Protein AF-A0AB38W631-F1 (afdb_monomer_lite)

pLDDT: mean 78.5, std 7.01, range [58.62, 87.94]

Organism: Mycoplasmoides pneumoniae (NCBI:txid2104)

Foldseek 3Di:
DKDWDQDPVGDTDTDDDDFPWDWFWFQDPVRDTDTDTDGPVVVVVCVVVVRGD

Sequence (53 aa):
MYGNNRSHSKTITRRKWNVNLQPCKVKTADGKTTRILVSTRTLRTLKKHNRLS

Structure (mmCIF, N/CA/C/O backbone):
data_AF-A0AB38W631-F1
#
_entry.id   AF-A0AB38W631-F1
#
loop_
_atom_site.group_PDB
_atom_site.id
_atom_site.type_symbol
_atom_site.label_atom_id
_atom_site.label_alt_id
_atom_site.label_comp_id
_atom_site.label_asym_id
_atom_site.label_entity_id
_atom_site.label_seq_id
_atom_site.pdbx_PDB_ins_code
_atom_site.Cartn_x
_atom_site.Cartn_y
_atom_site.Cartn_z
_atom_site.occupancy
_atom_site.B_iso_or_equiv
_atom_site.auth_seq_id
_atom_site.auth_comp_id
_atom_site.auth_asym_id
_atom_site.auth_atom_id
_atom_site.pdbx_PDB_model_num
ATOM 1 N N . MET A 1 1 ? 2.474 -4.042 -11.131 1.00 76.00 1 MET A N 1
ATOM 2 C CA . MET A 1 1 ? 2.327 -3.879 -12.597 1.00 76.00 1 MET A CA 1
ATOM 3 C C . MET A 1 1 ? 3.712 -3.978 -13.230 1.00 76.00 1 MET A C 1
ATOM 5 O O . MET A 1 1 ? 4.645 -3.425 -12.655 1.00 76.00 1 MET A O 1
ATOM 9 N N . TYR A 1 2 ? 3.880 -4.706 -14.336 1.00 73.19 2 TYR A N 1
ATOM 10 C CA . TYR A 1 2 ? 5.182 -4.908 -14.993 1.00 73.19 2 TYR A CA 1
ATOM 11 C C . TYR A 1 2 ? 5.231 -4.139 -16.312 1.00 73.19 2 TYR A C 1
ATOM 13 O O . TYR A 1 2 ? 4.213 -4.003 -16.981 1.00 73.19 2 TYR A O 1
ATOM 21 N N . GLY A 1 3 ? 6.394 -3.605 -16.670 1.00 84.19 3 GLY A N 1
ATOM 22 C CA . GLY A 1 3 ? 6.573 -2.885 -17.924 1.00 84.19 3 GLY A CA 1
ATOM 23 C C . GLY A 1 3 ? 8.038 -2.592 -18.199 1.00 84.19 3 GLY A C 1
ATOM 24 O O . GLY A 1 3 ? 8.918 -3.034 -17.467 1.00 84.19 3 GLY A O 1
ATOM 25 N N . ASN A 1 4 ? 8.300 -1.807 -19.237 1.00 87.62 4 ASN A N 1
ATOM 26 C CA . ASN A 1 4 ? 9.651 -1.383 -19.577 1.00 87.62 4 ASN A CA 1
ATOM 27 C C . ASN A 1 4 ? 9.815 0.120 -19.335 1.00 87.62 4 ASN A C 1
ATOM 29 O O . ASN A 1 4 ? 8.865 0.886 -19.511 1.00 87.62 4 ASN A O 1
ATOM 33 N N . ASN A 1 5 ? 11.000 0.541 -18.902 1.00 83.38 5 ASN A N 1
ATOM 34 C CA . ASN A 1 5 ? 11.443 1.917 -19.049 1.00 83.38 5 ASN A CA 1
ATOM 35 C C . ASN A 1 5 ? 11.956 2.104 -20.485 1.00 83.38 5 ASN A C 1
ATOM 37 O O . ASN A 1 5 ? 12.471 1.159 -21.095 1.00 83.38 5 ASN A O 1
ATOM 41 N N . ARG A 1 6 ? 11.775 3.301 -21.035 1.00 84.19 6 ARG A N 1
ATOM 42 C CA . ARG A 1 6 ? 12.221 3.672 -22.381 1.00 84.19 6 ARG A CA 1
ATOM 43 C C . ARG A 1 6 ? 13.009 4.967 -22.268 1.00 84.19 6 ARG A C 1
ATOM 45 O O . ARG A 1 6 ? 12.483 5.948 -21.754 1.00 84.19 6 ARG A O 1
ATOM 52 N N . SER A 1 7 ? 14.258 4.953 -22.720 1.00 80.62 7 SER A N 1
ATOM 53 C CA . SER A 1 7 ? 15.059 6.171 -22.875 1.00 80.62 7 SER A CA 1
ATOM 54 C C . SER A 1 7 ? 14.674 6.914 -24.161 1.00 80.62 7 SER A C 1
ATOM 56 O O . SER A 1 7 ? 13.935 6.384 -24.994 1.00 80.62 7 SER A O 1
ATOM 58 N N . HIS A 1 8 ? 15.205 8.125 -24.355 1.00 85.25 8 HIS A N 1
ATOM 59 C CA . HIS A 1 8 ? 15.057 8.881 -25.606 1.00 85.25 8 HIS A CA 1
ATOM 60 C C . HIS A 1 8 ? 15.562 8.078 -26.825 1.00 85.25 8 HIS A C 1
ATOM 62 O O . HIS A 1 8 ? 14.935 8.073 -27.880 1.00 85.25 8 HIS A O 1
ATOM 68 N N . SER A 1 9 ? 16.608 7.269 -26.622 1.00 87.94 9 SER A N 1
ATOM 69 C CA . SER A 1 9 ? 17.154 6.316 -27.600 1.00 87.94 9 SER A CA 1
ATOM 70 C C . SER A 1 9 ? 16.393 4.980 -27.670 1.00 87.94 9 SER A C 1
ATOM 72 O O . SER A 1 9 ? 16.870 4.029 -28.282 1.00 87.94 9 SER A O 1
ATOM 74 N N . LYS A 1 10 ? 15.216 4.876 -27.035 1.00 85.38 10 LYS A N 1
ATOM 75 C CA . LYS A 1 10 ? 14.322 3.698 -27.010 1.00 85.38 10 LYS A CA 1
ATOM 76 C C . LYS A 1 10 ? 14.922 2.427 -26.392 1.00 85.38 10 LYS A C 1
ATOM 78 O O . LYS A 1 10 ? 14.352 1.346 -26.551 1.00 85.38 10 LYS A O 1
ATOM 83 N N . THR A 1 11 ? 16.002 2.537 -25.619 1.00 86.38 11 THR A N 1
ATOM 84 C CA . THR A 1 11 ? 16.584 1.403 -24.888 1.00 86.38 11 THR A CA 1
ATOM 85 C C . THR A 1 11 ? 15.563 0.811 -23.920 1.00 86.38 11 THR A C 1
ATOM 87 O O . THR A 1 11 ? 14.862 1.534 -23.208 1.00 86.38 11 THR A O 1
ATOM 90 N N . ILE A 1 12 ? 15.469 -0.517 -23.905 1.00 84.38 12 ILE A N 1
ATOM 91 C CA . ILE A 1 12 ? 14.494 -1.267 -23.119 1.00 84.38 12 ILE A CA 1
ATOM 92 C C . ILE A 1 12 ? 15.134 -1.722 -21.810 1.00 84.38 12 ILE A C 1
ATOM 94 O O . ILE A 1 12 ? 16.009 -2.580 -21.831 1.00 84.38 12 ILE A O 1
ATOM 98 N N . THR A 1 13 ? 14.656 -1.230 -20.667 1.00 87.25 13 THR A N 1
ATOM 99 C CA . THR A 1 13 ? 15.000 -1.818 -19.359 1.00 87.25 13 THR A CA 1
ATOM 100 C C . THR A 1 13 ? 13.741 -2.281 -18.636 1.00 87.25 13 THR A C 1
ATOM 102 O O . THR A 1 13 ? 12.718 -1.598 -18.658 1.00 87.25 13 THR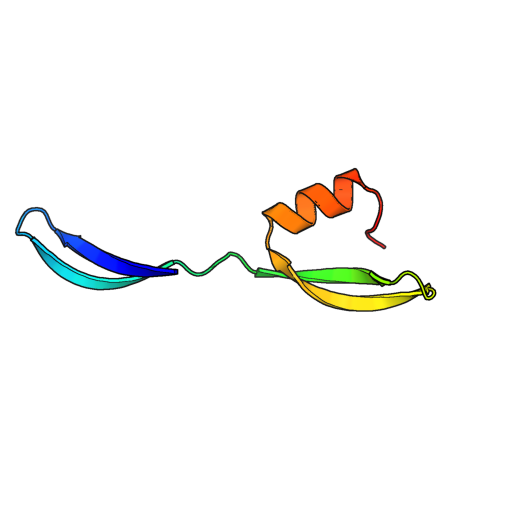 A O 1
ATOM 105 N N . ARG A 1 14 ? 13.762 -3.475 -18.029 1.00 87.31 14 ARG A N 1
ATOM 106 C CA . ARG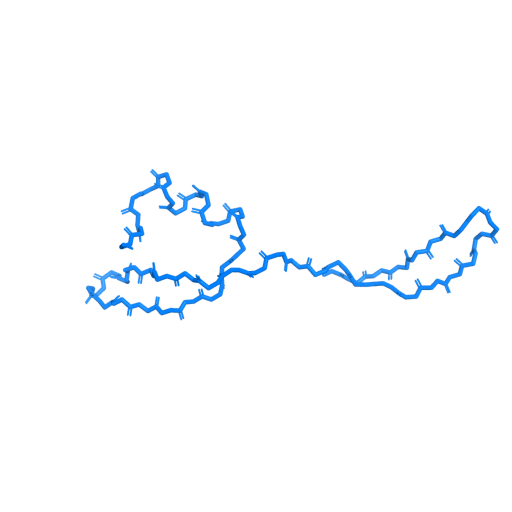 A 1 14 ? 12.595 -4.004 -17.304 1.00 87.31 14 ARG A CA 1
ATOM 107 C C . ARG A 1 14 ? 12.363 -3.182 -16.038 1.00 87.31 14 ARG A C 1
ATOM 109 O O . ARG A 1 14 ? 13.301 -2.905 -15.298 1.00 87.31 14 ARG A O 1
ATOM 116 N N . ARG A 1 15 ? 11.110 -2.839 -15.752 1.00 86.94 15 ARG A N 1
ATOM 117 C CA . ARG A 1 15 ? 10.711 -2.171 -14.510 1.00 86.94 15 ARG A CA 1
ATOM 118 C C . ARG A 1 15 ? 9.436 -2.760 -13.934 1.00 86.94 15 ARG A C 1
ATOM 120 O O . ARG A 1 15 ? 8.556 -3.253 -14.642 1.00 86.94 15 ARG A O 1
ATOM 127 N N . LYS A 1 16 ? 9.311 -2.637 -12.620 1.00 86.31 16 LYS A N 1
ATOM 128 C CA . LYS A 1 16 ? 8.109 -3.008 -11.885 1.00 86.31 16 LYS A CA 1
ATOM 129 C C . LYS A 1 16 ? 7.577 -1.783 -11.160 1.00 86.31 16 LYS A C 1
ATOM 131 O O . LYS A 1 16 ? 8.296 -1.140 -10.406 1.00 86.31 16 LYS A O 1
ATOM 136 N N . TRP A 1 17 ? 6.302 -1.490 -11.367 1.00 82.25 17 TRP A N 1
ATOM 137 C CA . TRP A 1 17 ? 5.564 -0.551 -10.538 1.00 82.25 17 TRP A CA 1
ATOM 138 C C . TRP A 1 17 ? 4.977 -1.330 -9.370 1.00 82.25 17 TRP A C 1
ATOM 140 O O . TRP A 1 17 ? 3.947 -2.009 -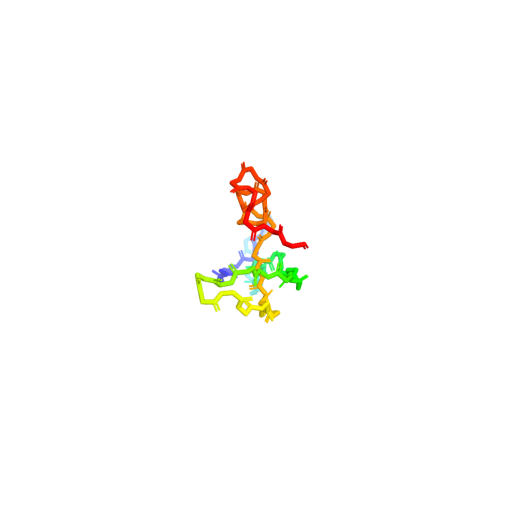9.505 1.00 82.25 17 TRP A O 1
ATOM 150 N N . ASN A 1 18 ? 5.700 -1.306 -8.255 1.00 84.25 18 ASN A N 1
ATOM 151 C CA . ASN A 1 18 ? 5.227 -1.863 -7.000 1.00 84.25 18 ASN A CA 1
ATOM 152 C C . ASN A 1 18 ? 4.201 -0.914 -6.385 1.00 84.25 18 ASN A C 1
ATOM 154 O O . ASN A 1 18 ? 4.369 0.304 -6.405 1.00 84.25 18 ASN A O 1
ATOM 158 N N . VAL A 1 19 ? 3.125 -1.484 -5.852 1.00 80.06 19 VAL A N 1
ATOM 159 C CA . VAL A 1 19 ? 2.155 -0.720 -5.069 1.00 80.06 19 VAL A CA 1
ATOM 160 C C . VAL A 1 19 ? 2.794 -0.399 -3.719 1.00 80.06 19 VAL A C 1
ATOM 162 O O . VAL A 1 19 ? 3.481 -1.245 -3.151 1.00 80.06 19 VAL A O 1
ATOM 165 N N . ASN A 1 20 ? 2.553 0.804 -3.196 1.00 78.50 20 ASN A N 1
ATOM 166 C CA . ASN A 1 20 ? 2.915 1.138 -1.823 1.00 78.50 20 ASN A CA 1
ATOM 167 C C . ASN A 1 20 ? 1.978 0.377 -0.862 1.00 78.50 20 ASN A C 1
ATOM 169 O O . ASN A 1 20 ? 0.822 0.769 -0.673 1.00 78.50 20 ASN A O 1
ATOM 173 N N . LEU A 1 21 ? 2.460 -0.757 -0.349 1.00 82.75 21 LEU A N 1
ATOM 174 C CA . LEU A 1 21 ? 1.765 -1.619 0.605 1.00 82.75 21 LEU A CA 1
ATOM 175 C C . LEU A 1 21 ? 2.133 -1.197 2.025 1.00 82.75 21 LEU A C 1
ATOM 177 O O . LEU A 1 21 ? 3.309 -1.076 2.352 1.00 82.75 21 LEU A O 1
ATOM 181 N N . GLN A 1 22 ? 1.123 -1.002 2.864 1.00 81.62 22 GLN A N 1
ATOM 182 C CA . GLN A 1 22 ? 1.287 -0.615 4.260 1.00 81.62 22 GLN A CA 1
ATOM 183 C C . GLN A 1 22 ? 0.604 -1.654 5.161 1.00 81.62 22 GLN A C 1
ATOM 185 O O . GLN A 1 22 ? -0.508 -2.091 4.848 1.00 81.62 22 GLN A O 1
ATOM 190 N N . PRO A 1 23 ? 1.238 -2.091 6.261 1.00 79.62 23 PRO A N 1
ATOM 191 C CA . PRO A 1 23 ? 0.609 -2.996 7.213 1.00 79.62 23 PRO A CA 1
ATOM 192 C C . PRO A 1 23 ? -0.449 -2.246 8.025 1.00 79.62 23 PRO A C 1
ATOM 194 O O . PRO A 1 23 ? -0.155 -1.239 8.667 1.00 79.62 23 PRO A O 1
ATOM 197 N N . CYS A 1 24 ? -1.687 -2.735 8.028 1.00 76.56 24 CYS A N 1
ATOM 198 C CA . CYS A 1 24 ? -2.795 -2.107 8.746 1.00 76.56 24 CYS A CA 1
ATOM 199 C C . CYS A 1 24 ? -3.593 -3.141 9.543 1.00 76.56 24 CYS A C 1
ATOM 201 O O . CYS A 1 24 ? -3.719 -4.296 9.137 1.00 76.56 24 CYS A O 1
ATOM 203 N N . LYS A 1 25 ? -4.116 -2.719 10.697 1.00 75.75 25 LYS A N 1
ATOM 204 C CA . LYS A 1 25 ? -5.042 -3.507 11.516 1.00 75.75 25 LYS A CA 1
ATOM 205 C C . LYS A 1 25 ? -6.468 -3.179 11.072 1.00 75.75 25 LYS A C 1
ATOM 207 O O . LYS A 1 25 ? -6.858 -2.015 11.085 1.00 75.75 25 LYS A O 1
ATOM 212 N N . VAL A 1 26 ? -7.213 -4.188 10.636 1.00 71.88 26 VAL A N 1
ATOM 213 C CA . VAL A 1 26 ? -8.609 -4.043 10.199 1.00 71.88 26 VAL A CA 1
ATOM 214 C C . VAL A 1 26 ? -9.489 -4.875 11.126 1.00 71.88 26 VAL A C 1
ATOM 216 O O . VAL A 1 26 ? -9.121 -6.002 11.468 1.00 71.88 26 VAL A O 1
ATOM 219 N N . LYS A 1 27 ? -10.633 -4.318 11.542 1.00 69.62 27 LYS A N 1
ATOM 220 C CA . LYS A 1 27 ? -11.663 -5.065 12.274 1.00 69.62 27 LYS A CA 1
ATOM 221 C C . LYS A 1 27 ? -12.502 -5.854 11.270 1.00 69.62 27 LYS A C 1
ATOM 223 O O . LYS A 1 27 ? -13.137 -5.262 10.397 1.00 69.62 27 LYS A O 1
ATOM 228 N N . THR A 1 28 ? -12.482 -7.175 11.375 1.00 64.56 28 THR A N 1
ATOM 229 C CA . THR A 1 28 ? -13.359 -8.060 10.596 1.00 64.56 28 THR A CA 1
ATOM 230 C C . THR A 1 28 ? -14.775 -8.015 11.181 1.00 64.56 28 THR A C 1
ATOM 232 O O . THR A 1 28 ? -14.943 -7.666 12.351 1.00 64.56 28 THR A O 1
ATOM 235 N N . ALA A 1 29 ? -15.796 -8.348 10.384 1.00 64.75 29 ALA A N 1
ATOM 236 C CA . ALA A 1 29 ? -17.199 -8.366 10.820 1.00 64.75 29 ALA A CA 1
ATOM 237 C C . ALA A 1 29 ? -17.426 -9.222 12.085 1.00 64.75 29 ALA A C 1
ATOM 239 O O . ALA A 1 29 ? -18.273 -8.888 12.904 1.00 64.75 29 ALA A O 1
ATOM 240 N N . ASP A 1 30 ? -16.588 -10.240 12.290 1.00 64.69 30 ASP A N 1
ATOM 241 C CA . ASP A 1 30 ? -16.606 -11.148 13.444 1.00 64.69 30 ASP A CA 1
ATOM 242 C C . ASP A 1 30 ? -15.919 -10.581 14.710 1.00 64.69 30 ASP A C 1
ATOM 244 O O . ASP A 1 30 ? -15.623 -11.314 15.649 1.00 64.69 30 ASP A O 1
ATOM 248 N N . GLY A 1 31 ? -15.574 -9.286 14.740 1.00 66.19 31 GLY A N 1
ATOM 249 C CA . GLY A 1 31 ? -14.957 -8.615 15.897 1.00 66.19 31 GLY A CA 1
ATOM 250 C C . GLY A 1 31 ? -13.451 -8.861 16.078 1.00 66.19 31 GLY A C 1
ATOM 251 O O . GLY A 1 31 ? -12.807 -8.215 16.909 1.00 66.19 31 GLY A O 1
ATOM 252 N N . LYS A 1 32 ? -12.843 -9.742 15.276 1.00 70.12 32 LYS A N 1
ATOM 253 C CA . LYS A 1 32 ? -11.399 -10.022 15.312 1.00 70.12 32 LYS A CA 1
ATOM 254 C C . LYS A 1 32 ? -10.601 -8.936 14.585 1.00 70.12 32 LYS A C 1
ATOM 256 O O . LYS A 1 32 ? -10.970 -8.500 13.496 1.00 70.12 32 LYS A O 1
ATOM 261 N N . THR A 1 33 ? -9.476 -8.520 15.170 1.00 70.94 33 THR A N 1
ATOM 262 C CA . THR A 1 33 ? -8.550 -7.567 14.534 1.00 70.94 33 THR A CA 1
ATOM 263 C C . THR A 1 33 ? -7.434 -8.325 13.821 1.00 70.94 33 THR A C 1
ATOM 265 O O . THR A 1 33 ? -6.635 -9.005 14.464 1.00 70.94 33 THR A O 1
ATOM 268 N N . THR A 1 34 ? -7.351 -8.197 12.497 1.00 77.12 34 THR A N 1
ATOM 269 C CA . THR A 1 34 ? -6.339 -8.881 11.675 1.00 77.12 34 THR A CA 1
ATOM 270 C C . THR A 1 34 ? -5.383 -7.871 11.046 1.00 77.12 34 THR A C 1
ATOM 272 O O . THR A 1 34 ? -5.779 -6.772 10.656 1.00 77.12 34 THR A O 1
ATOM 275 N N . ARG A 1 35 ? -4.096 -8.233 10.959 1.00 78.44 35 ARG A N 1
ATOM 276 C CA . ARG A 1 35 ? -3.066 -7.439 10.275 1.00 78.44 35 ARG A CA 1
ATOM 277 C C . ARG A 1 35 ? -3.019 -7.838 8.804 1.00 78.44 35 ARG A C 1
ATOM 279 O O . ARG A 1 35 ? -2.723 -8.988 8.502 1.00 78.44 35 ARG A O 1
ATOM 286 N N . ILE A 1 36 ? -3.290 -6.894 7.910 1.00 80.00 36 ILE A N 1
ATOM 287 C CA . ILE A 1 36 ? -3.309 -7.118 6.460 1.00 80.00 36 ILE A CA 1
ATOM 288 C C . ILE A 1 36 ? -2.438 -6.051 5.790 1.00 80.00 36 ILE A C 1
ATOM 290 O O . ILE A 1 36 ? -2.388 -4.904 6.238 1.00 80.00 36 ILE A O 1
ATOM 294 N N . LEU A 1 37 ? -1.737 -6.426 4.720 1.00 79.69 37 LEU A N 1
ATOM 295 C CA . LEU A 1 37 ? -1.039 -5.479 3.853 1.00 79.69 37 LEU A CA 1
ATOM 296 C C . LEU A 1 37 ? -2.051 -4.839 2.906 1.00 79.69 37 LEU A C 1
ATOM 298 O O . LEU A 1 37 ? -2.666 -5.516 2.085 1.00 79.69 37 LEU A O 1
ATOM 302 N N . VAL A 1 38 ? -2.227 -3.530 3.026 1.00 80.69 38 VAL A N 1
ATOM 303 C CA . VAL A 1 38 ? -3.255 -2.780 2.305 1.00 80.69 38 VAL A CA 1
ATOM 304 C C . VAL A 1 38 ? -2.588 -1.662 1.509 1.00 80.69 38 VAL A C 1
ATOM 306 O O . VAL A 1 38 ? -1.633 -1.035 1.967 1.00 80.69 38 VAL A O 1
ATOM 309 N N . SER A 1 39 ? -3.072 -1.392 0.293 1.00 81.50 39 SER A N 1
ATOM 310 C CA . SER A 1 39 ? -2.587 -0.239 -0.476 1.00 81.50 39 SER A CA 1
ATOM 311 C C . SER A 1 39 ? -3.013 1.075 0.189 1.00 81.50 39 SER A C 1
ATOM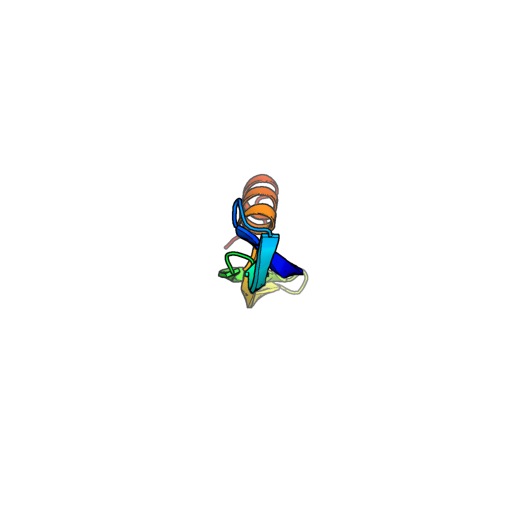 313 O O . SER A 1 39 ? -4.093 1.163 0.782 1.00 81.50 39 SER A O 1
ATOM 315 N N . THR A 1 40 ? -2.226 2.137 0.043 1.00 79.25 40 THR A N 1
ATOM 316 C CA . THR A 1 40 ? -2.544 3.452 0.638 1.00 79.25 40 THR A CA 1
ATOM 317 C C . THR A 1 40 ? -3.888 4.034 0.170 1.00 79.25 40 THR A C 1
ATOM 319 O O . THR A 1 40 ? -4.572 4.715 0.936 1.00 79.25 40 THR A O 1
ATOM 322 N N . ARG A 1 41 ? -4.335 3.719 -1.056 1.00 79.94 41 ARG A N 1
ATOM 323 C CA . ARG A 1 41 ? -5.665 4.111 -1.564 1.00 79.94 41 ARG A CA 1
ATOM 324 C C . ARG A 1 41 ? -6.799 3.457 -0.779 1.00 79.94 41 ARG A C 1
ATOM 326 O O . ARG A 1 41 ? -7.738 4.144 -0.387 1.00 79.94 41 ARG A O 1
ATOM 333 N N . THR A 1 42 ? -6.689 2.155 -0.535 1.00 78.50 42 THR A N 1
ATOM 334 C CA . THR A 1 42 ? -7.648 1.391 0.276 1.00 78.50 42 THR A CA 1
ATOM 335 C C . THR A 1 42 ? -7.597 1.781 1.752 1.00 78.50 42 THR A C 1
ATOM 337 O O . THR A 1 42 ? -8.628 1.800 2.408 1.00 78.50 42 THR A O 1
ATOM 340 N N . LEU A 1 43 ? -6.439 2.186 2.282 1.00 81.25 43 LEU A N 1
ATOM 341 C CA . LEU A 1 43 ? -6.362 2.736 3.639 1.00 81.25 43 LEU A CA 1
ATOM 342 C C . LEU A 1 43 ? -7.200 4.017 3.778 1.00 81.25 43 LEU A C 1
ATOM 344 O O . LEU A 1 43 ? -7.953 4.176 4.738 1.00 81.25 43 LEU A O 1
ATOM 348 N N . ARG A 1 44 ? -7.107 4.920 2.793 1.00 82.62 44 ARG A N 1
ATOM 349 C CA . ARG A 1 44 ? -7.873 6.174 2.772 1.00 82.62 44 ARG A CA 1
ATOM 350 C C . ARG A 1 44 ? -9.383 5.926 2.751 1.00 82.62 44 ARG A C 1
ATOM 352 O O . ARG A 1 44 ? -10.118 6.630 3.439 1.00 82.62 44 ARG A O 1
ATOM 359 N N . THR A 1 45 ? -9.848 4.931 1.994 1.00 83.06 45 THR A N 1
ATOM 360 C CA . THR A 1 45 ? -11.273 4.564 1.976 1.00 83.06 45 THR A CA 1
ATOM 361 C C . THR A 1 45 ? -11.694 3.913 3.292 1.00 83.06 45 THR A C 1
ATOM 363 O O . THR A 1 45 ? -12.706 4.310 3.859 1.00 83.06 45 THR A O 1
ATOM 366 N N . LEU A 1 46 ? -10.895 2.997 3.847 1.00 81.31 46 LEU A N 1
ATOM 367 C CA . LEU A 1 46 ? -11.182 2.356 5.137 1.00 81.31 46 LEU A CA 1
ATOM 368 C C . LEU A 1 46 ? -11.273 3.361 6.295 1.00 81.31 46 LEU A C 1
ATOM 370 O O . LEU A 1 46 ? -12.162 3.230 7.136 1.00 81.31 46 LEU A O 1
ATOM 374 N N . LYS A 1 47 ? -10.417 4.394 6.303 1.00 79.38 47 LYS A N 1
ATOM 375 C CA . LYS A 1 47 ? -10.488 5.502 7.269 1.00 79.38 47 LYS A CA 1
ATOM 376 C C . LYS A 1 47 ? -11.779 6.303 7.121 1.00 79.38 47 LYS A C 1
ATOM 378 O O . LYS A 1 47 ? -12.423 6.600 8.118 1.00 79.38 47 LYS A O 1
ATOM 383 N N . LYS A 1 48 ? -12.192 6.600 5.884 1.00 81.31 48 LYS A N 1
ATOM 384 C CA . LYS A 1 48 ? -13.464 7.287 5.604 1.00 81.31 48 LYS A CA 1
ATOM 385 C C . LYS A 1 48 ? -14.675 6.489 6.105 1.00 81.31 48 LYS A C 1
ATOM 387 O O . LYS A 1 48 ? -15.631 7.081 6.584 1.00 81.31 48 LYS A O 1
ATOM 392 N N . HIS A 1 49 ? -14.628 5.161 6.010 1.00 79.38 49 HIS A N 1
ATOM 393 C CA . HIS A 1 49 ? -15.708 4.274 6.456 1.00 79.38 49 HIS A CA 1
ATOM 394 C C . HIS A 1 49 ? -15.607 3.853 7.935 1.00 79.38 49 HIS A C 1
ATOM 396 O O . HIS A 1 49 ? -16.361 2.981 8.355 1.00 79.38 49 HIS A O 1
ATOM 402 N N . ASN A 1 50 ? -14.681 4.431 8.712 1.00 73.50 50 ASN A N 1
ATOM 403 C CA . ASN A 1 50 ? -14.434 4.123 10.127 1.00 73.50 50 ASN A CA 1
ATOM 404 C C . ASN A 1 50 ? -14.278 2.618 10.443 1.00 73.50 50 ASN A C 1
ATOM 406 O O . ASN A 1 50 ? -14.679 2.136 11.498 1.00 73.50 50 ASN A O 1
ATOM 410 N N . ARG A 1 51 ? -13.701 1.853 9.507 1.00 68.56 51 ARG A N 1
ATOM 411 C CA . ARG A 1 51 ? -13.458 0.402 9.654 1.00 68.56 51 ARG A CA 1
AT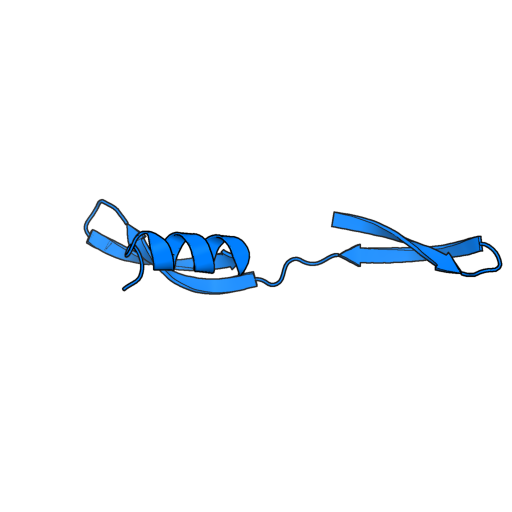OM 412 C C . ARG A 1 51 ? -12.061 0.074 10.194 1.00 68.56 51 ARG A C 1
ATOM 414 O O . ARG A 1 51 ? -11.652 -1.087 10.210 1.00 68.56 51 ARG A O 1
ATOM 421 N N . LEU A 1 52 ? -11.311 1.100 10.591 1.00 65.94 52 LEU A N 1
ATOM 422 C CA . LEU A 1 52 ? -9.988 0.971 11.192 1.00 65.94 52 LEU A CA 1
ATOM 423 C C . LEU A 1 52 ? -10.121 0.999 12.717 1.00 65.94 52 LEU A C 1
ATOM 425 O O . LEU A 1 52 ? -10.923 1.756 13.260 1.00 65.94 52 LEU A O 1
ATOM 429 N N . SER A 1 53 ? -9.356 0.133 13.377 1.00 58.62 53 SER A N 1
ATOM 430 C CA . SER A 1 53 ? -9.169 0.091 14.832 1.00 58.62 53 SER A CA 1
ATOM 431 C C . SER A 1 53 ? -8.034 0.996 15.271 1.00 58.62 53 SER A C 1
ATOM 433 O O . SER A 1 53 ? -6.960 0.863 14.633 1.00 58.62 53 SER A O 1
#

InterPro domains:
  IPR001383 Large ribosomal subunit protein bL28, bacteria [TIGR00009] (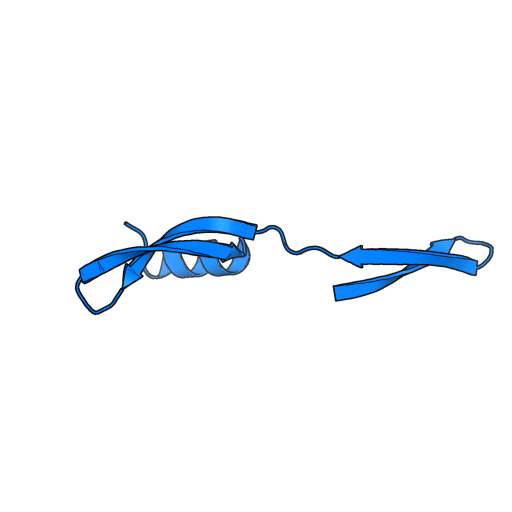1-45)
  IPR026569 Large ribosomal subunit protein bL28 [PF00830] (1-49)
  IPR034704 Large ribosomal subunit protein bL28/bL31-like superfamily [SSF143800] (1-50)
  IPR037147 Large ribosomal subunit protein bL28 superfamily [G3DSA:2.30.170.40] (1-52)
  IPR050096 Bacterial ribosomal protein bL28 [PTHR39080] (1-50)

Secondary structure (DSSP, 8-state):
-EEEEE-TT--EEEEE----EEEEEEE-TTS-EEEEEEEHHHHHHHHHTT-B-

Radius of gyration: 17.5 Å; chains: 1; bounding box: 34×20×44 Å